Protein AF-A0AB74M7L7-F1 (afdb_monomer)

InterPro domains:
  IPR013046 Phage baseplate assembly protein V/Gp45 [TIGR01644] (2-94)
  IPR037026 Vgr protein, OB-fold domain superfamily [G3DSA:2.40.50.230] (1-32)
  IPR040629 Phage spike trimer [PF18715] (65-102)

Sequence (102 aa):
IPPSPGEQVFLLCPGGNPETAVSAGSLYSNDNPPPGSLENEMAITAPDGAEFRYNAQESSLTARGIKTATITAETSITLDAPKVECTQLLKTKTFELTSGGT

Foldseek 3Di:
DDDDPPFAWDWDDVVVNNVPIDTDDTDADPVRHDQDDDPQKDWDADPQGWIWMAGPVVRDTDTDPDPDDDDDDPPDDDDDDPDDDDPDDDDDPDDDDPDDDD

Nearest PDB structures (foldseek):
  3qr8-assembly1_A  TM=8.552E-01  e=8.819E-06  Peduovirus P2
  4s37-assembly3_G  TM=6.072E-01  e=1.619E-03  Pseudomonas aeruginosa
  4s37-assembly6_Q  TM=6.041E-01  e=1.830E-03  Pseudomonas aeruginosa
  3aqj-assembly2_R  TM=4.990E-01  e=8.768E-04  Peduovirus P2
  4s36-assembly1_A  TM=3.899E-01  e=2.187E-01  Pseudomonas aeruginosa

Secondary structure (DSSP, 8-state):
-PPPTT-EEEEE-GGG-GGG-EEEEEE--SSS--S---TTEEEEE-TTS-EEEEETTTTEEEEES-S------SS-----SS----SS----S-----S---

Solvent-accessible surface area (backbone atoms only — not comparable to full-atom values): 7295 Å² total; per-residue (Å²): 132,82,85,57,96,92,60,48,63,42,75,49,37,68,96,73,37,69,92,69,44,42,79,67,58,73,52,72,42,95,92,45,60,69,75,63,89,59,94,54,52,51,59,46,66,47,98,87,64,24,35,42,38,38,35,63,88,76,72,42,77,48,76,42,76,66,93,77,88,85,87,86,62,95,83,71,86,86,84,92,60,102,72,84,86,71,95,68,88,83,86,72,95,73,85,84,85,92,78,84,89,133

Organism: Escherichia coli (NCBI:txid562)

Structure (mmCIF, N/CA/C/O backbone):
data_AF-A0AB74M7L7-F1
#
_entry.id   AF-A0AB74M7L7-F1
#
loop_
_atom_site.group_PDB
_atom_site.id
_atom_site.type_symbol
_atom_site.label_atom_id
_atom_site.label_alt_id
_atom_site.label_comp_id
_atom_site.label_asym_id
_atom_site.label_entity_id
_atom_site.label_seq_id
_atom_site.pdbx_PDB_ins_code
_atom_site.Cartn_x
_atom_site.Cartn_y
_atom_site.Cartn_z
_atom_site.occupancy
_atom_site.B_iso_or_equiv
_atom_site.auth_seq_id
_atom_site.auth_comp_id
_atom_site.auth_asym_id
_atom_site.auth_atom_id
_atom_site.pdbx_PDB_model_num
ATOM 1 N N . ILE A 1 1 ? -0.313 -2.741 -13.548 1.00 66.75 1 ILE A N 1
ATOM 2 C CA . ILE A 1 1 ? -0.250 -1.385 -14.136 1.00 66.75 1 ILE A CA 1
ATOM 3 C C . ILE A 1 1 ? 0.155 -1.533 -15.593 1.00 66.75 1 ILE A C 1
ATOM 5 O O . ILE A 1 1 ? 1.166 -2.185 -15.827 1.00 66.75 1 ILE A O 1
ATOM 9 N N . PRO A 1 2 ? -0.673 -1.092 -16.556 1.00 75.56 2 PRO A N 1
ATOM 10 C CA . PRO A 1 2 ? -0.258 -1.070 -17.955 1.00 75.56 2 PRO A CA 1
ATOM 11 C C . PRO A 1 2 ? 0.911 -0.088 -18.128 1.00 75.56 2 PRO A C 1
ATOM 13 O O . PRO A 1 2 ? 0.976 0.882 -17.367 1.00 75.56 2 PRO A O 1
ATOM 16 N N . PRO A 1 3 ? 1.813 -0.321 -19.094 1.00 84.44 3 PRO A N 1
ATOM 17 C CA . PRO A 1 3 ? 2.888 0.617 -19.375 1.00 84.44 3 PRO A CA 1
ATOM 18 C C . PRO A 1 3 ? 2.326 1.947 -19.890 1.00 84.44 3 PRO A C 1
ATOM 20 O O . PRO A 1 3 ? 1.286 1.990 -20.558 1.00 84.44 3 PRO A O 1
ATOM 23 N N . SER A 1 4 ? 3.026 3.031 -19.584 1.00 85.94 4 SER A N 1
ATOM 24 C CA . SER A 1 4 ? 2.703 4.377 -20.052 1.00 85.94 4 SER A CA 1
ATOM 25 C C . SER A 1 4 ? 3.370 4.667 -21.405 1.00 85.94 4 SER A C 1
ATOM 27 O O . SER A 1 4 ? 4.408 4.083 -21.726 1.00 85.94 4 SER A O 1
ATOM 29 N N . PRO A 1 5 ? 2.822 5.580 -22.229 1.00 87.31 5 PRO A N 1
ATOM 30 C CA . PRO A 1 5 ? 3.504 6.026 -23.441 1.00 87.31 5 PRO A CA 1
ATOM 31 C C . PRO A 1 5 ? 4.928 6.529 -23.142 1.00 87.31 5 PRO A C 1
ATOM 33 O O . PRO A 1 5 ? 5.112 7.374 -22.272 1.00 87.31 5 PRO A O 1
ATOM 36 N N . GLY A 1 6 ? 5.922 6.018 -23.876 1.00 86.44 6 GLY A N 1
ATOM 37 C CA . GLY A 1 6 ? 7.343 6.354 -23.690 1.00 86.44 6 GLY A CA 1
ATOM 38 C C . GLY A 1 6 ? 8.108 5.446 -22.716 1.00 86.44 6 GLY A C 1
ATOM 39 O O . GLY A 1 6 ? 9.330 5.544 -22.632 1.00 86.44 6 GLY A O 1
ATOM 40 N N . GLU A 1 7 ? 7.427 4.537 -22.017 1.00 89.31 7 GLU A N 1
ATOM 41 C CA . GLU A 1 7 ? 8.057 3.574 -21.112 1.00 89.31 7 GLU A CA 1
ATOM 42 C C . GLU A 1 7 ? 8.766 2.454 -21.890 1.00 89.31 7 GLU A C 1
ATOM 44 O O . GLU A 1 7 ? 8.232 1.904 -22.858 1.00 89.31 7 GLU A O 1
ATOM 49 N N . GLN A 1 8 ? 9.987 2.109 -21.476 1.00 93.44 8 GLN A N 1
ATOM 50 C CA . GLN A 1 8 ? 10.721 0.988 -22.064 1.00 93.44 8 GLN A CA 1
ATOM 51 C C . GLN A 1 8 ? 10.163 -0.332 -21.530 1.00 93.44 8 GLN A C 1
ATOM 53 O O . GLN A 1 8 ? 9.985 -0.481 -20.324 1.00 93.44 8 GLN A O 1
ATOM 58 N N . VAL A 1 9 ? 9.925 -1.305 -22.413 1.00 93.12 9 VAL A N 1
ATOM 59 C CA . VAL A 1 9 ? 9.322 -2.599 -22.058 1.00 93.12 9 VAL A CA 1
ATOM 60 C C . VAL A 1 9 ? 10.050 -3.769 -22.709 1.00 93.12 9 VAL A C 1
ATOM 62 O O . VAL A 1 9 ? 10.648 -3.627 -23.777 1.00 93.12 9 VAL A O 1
ATOM 65 N N . PHE A 1 10 ? 9.945 -4.951 -22.099 1.00 92.69 10 PHE A N 1
ATOM 66 C CA . PHE A 1 10 ? 10.280 -6.202 -22.778 1.00 92.69 10 PHE A CA 1
ATOM 67 C C . PHE A 1 10 ? 9.099 -6.693 -23.612 1.00 92.69 10 PHE A C 1
ATOM 69 O O . PHE A 1 10 ? 7.969 -6.742 -23.128 1.00 92.69 10 PHE A O 1
ATOM 76 N N . LEU A 1 11 ? 9.373 -7.132 -24.840 1.00 93.69 11 LEU A N 1
ATOM 77 C CA . LEU A 1 11 ? 8.421 -7.869 -25.667 1.00 93.69 11 LEU A CA 1
ATOM 78 C C . LEU A 1 11 ? 8.844 -9.336 -25.731 1.00 93.69 11 LEU A C 1
ATOM 80 O O . LEU A 1 11 ? 9.937 -9.657 -26.197 1.00 93.69 11 LEU A O 1
ATOM 84 N N . LEU A 1 12 ? 7.974 -10.227 -25.262 1.00 94.62 12 LEU A N 1
ATOM 85 C CA . LEU A 1 12 ? 8.143 -11.666 -25.423 1.00 94.62 12 LEU A CA 1
ATOM 86 C C . LEU A 1 12 ? 7.381 -12.098 -26.668 1.00 94.62 12 LEU A C 1
ATOM 88 O O . LEU A 1 12 ? 6.162 -11.964 -26.709 1.00 94.62 12 LEU A O 1
ATOM 92 N N . CYS A 1 13 ? 8.095 -12.628 -27.658 1.00 96.88 13 CYS A N 1
ATOM 93 C CA . CYS A 1 13 ? 7.527 -13.108 -28.917 1.00 96.88 13 CYS A CA 1
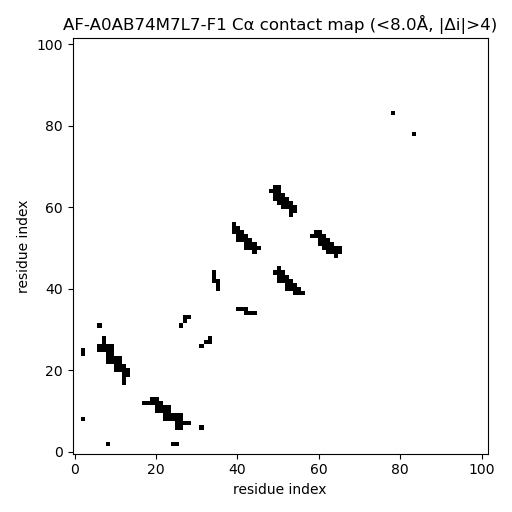ATOM 94 C C . CYS A 1 13 ? 7.580 -14.645 -28.950 1.00 96.88 13 CYS A C 1
ATOM 96 O O . CYS A 1 13 ? 8.633 -15.201 -29.287 1.00 96.88 13 CYS A O 1
ATOM 98 N N . PRO A 1 14 ? 6.493 -15.362 -28.603 1.00 95.69 14 PRO A N 1
ATOM 99 C CA . PRO A 1 14 ? 6.463 -16.820 -28.682 1.00 95.69 14 PRO A CA 1
ATOM 100 C C . PRO A 1 14 ? 6.812 -17.299 -30.096 1.00 95.69 14 PRO A C 1
ATOM 102 O O . PRO A 1 14 ? 6.231 -16.849 -31.082 1.00 95.69 14 PRO A O 1
ATOM 105 N N . GLY A 1 15 ? 7.816 -18.172 -30.212 1.00 95.25 15 GLY A N 1
ATOM 106 C CA . GLY A 1 15 ? 8.291 -18.661 -31.512 1.00 95.25 15 GLY A CA 1
ATOM 107 C C . GLY A 1 15 ? 8.888 -17.583 -32.428 1.00 95.25 15 GLY A C 1
ATOM 108 O O . GLY A 1 15 ? 9.015 -17.815 -33.625 1.00 95.25 15 GLY A O 1
ATOM 109 N N . GLY A 1 16 ? 9.227 -16.405 -31.895 1.00 95.06 16 GLY A N 1
ATOM 110 C CA . GLY A 1 16 ? 9.731 -15.280 -32.682 1.00 95.06 16 GLY A CA 1
ATOM 111 C C . GLY A 1 16 ? 8.660 -14.544 -33.491 1.00 95.06 16 GLY A C 1
ATOM 112 O O . GLY A 1 16 ? 9.020 -13.679 -34.283 1.00 95.06 16 GLY A O 1
ATOM 113 N N . ASN A 1 17 ? 7.368 -14.848 -33.302 1.00 96.00 17 ASN A N 1
ATOM 114 C CA . ASN A 1 17 ? 6.285 -14.165 -34.010 1.00 96.00 17 ASN A CA 1
ATOM 115 C C . ASN A 1 17 ? 5.878 -12.862 -33.285 1.00 96.00 17 ASN A C 1
ATOM 117 O O . ASN A 1 17 ? 5.268 -12.934 -32.209 1.00 96.00 17 ASN A O 1
ATOM 121 N N . PRO A 1 18 ? 6.167 -11.675 -33.855 1.00 94.12 18 PRO A N 1
ATOM 122 C CA . PRO A 1 18 ? 5.823 -10.398 -33.236 1.00 94.12 18 PRO A CA 1
ATOM 123 C C . PRO A 1 18 ? 4.313 -10.124 -33.207 1.00 94.12 18 PRO A C 1
ATOM 125 O O . PRO A 1 18 ? 3.862 -9.374 -32.349 1.00 94.12 18 PRO A O 1
ATOM 128 N N . GLU A 1 19 ? 3.512 -10.751 -34.077 1.00 95.88 19 GLU A N 1
ATOM 129 C CA . GLU A 1 19 ? 2.048 -10.584 -34.066 1.00 95.88 19 GLU A CA 1
ATOM 130 C C . GLU A 1 19 ? 1.399 -11.187 -32.812 1.00 95.88 19 GLU A C 1
ATOM 132 O O . GLU A 1 19 ? 0.294 -10.810 -32.434 1.00 95.88 19 GLU A O 1
ATOM 137 N N . THR A 1 20 ? 2.099 -12.109 -32.144 1.00 95.38 20 THR A N 1
ATOM 138 C CA . THR A 1 20 ? 1.658 -12.750 -30.896 1.00 95.38 20 THR A CA 1
ATOM 139 C C . THR A 1 20 ? 2.417 -12.251 -29.667 1.00 95.38 20 THR A C 1
ATOM 141 O O . THR A 1 20 ? 2.388 -12.895 -28.618 1.00 95.38 20 THR A O 1
ATOM 144 N N . ALA A 1 21 ? 3.153 -11.145 -29.797 1.00 94.50 21 ALA A N 1
ATOM 145 C CA . ALA A 1 21 ? 3.997 -10.648 -28.725 1.00 94.50 21 ALA A CA 1
ATOM 146 C C . ALA A 1 21 ? 3.183 -10.149 -27.523 1.00 94.50 21 ALA A C 1
ATOM 148 O O . ALA A 1 21 ? 2.102 -9.577 -27.670 1.00 94.50 21 ALA A O 1
ATOM 149 N N . VAL A 1 22 ? 3.746 -10.314 -26.327 1.00 92.81 22 VAL A N 1
ATOM 150 C CA . VAL A 1 22 ? 3.196 -9.771 -25.079 1.00 92.81 22 VAL A CA 1
ATOM 151 C C . VAL A 1 22 ? 4.234 -8.909 -24.372 1.00 92.81 22 VAL A C 1
ATOM 153 O O . VAL A 1 22 ? 5.427 -9.214 -24.389 1.00 92.81 22 VAL A O 1
ATOM 156 N N . SER A 1 23 ? 3.784 -7.837 -23.723 1.00 91.38 23 SER A N 1
ATOM 157 C CA . SER A 1 23 ? 4.644 -7.023 -22.863 1.00 91.38 23 SER A CA 1
ATOM 158 C C . SER A 1 23 ? 4.945 -7.759 -21.555 1.00 91.38 23 SER A C 1
ATOM 160 O O . SER A 1 23 ? 4.013 -8.155 -20.851 1.00 91.38 23 SER A O 1
ATOM 162 N N . ALA A 1 24 ? 6.219 -7.890 -21.194 1.00 89.50 24 ALA A N 1
ATOM 163 C CA . ALA A 1 24 ? 6.675 -8.535 -19.963 1.00 89.50 24 ALA A CA 1
ATOM 164 C C . ALA A 1 24 ? 7.359 -7.535 -19.026 1.00 89.50 24 ALA A C 1
ATOM 166 O O . ALA A 1 24 ? 8.551 -7.627 -18.740 1.00 89.50 24 ALA A O 1
ATOM 167 N N . GLY A 1 25 ? 6.570 -6.575 -18.550 1.00 86.69 25 GLY A N 1
ATOM 168 C CA . GLY A 1 25 ? 7.034 -5.539 -17.636 1.00 86.69 25 GLY A CA 1
ATOM 169 C C . GLY A 1 25 ? 7.905 -4.477 -18.302 1.00 86.69 25 GLY A C 1
ATOM 170 O O . GLY A 1 25 ? 8.106 -4.463 -19.522 1.00 86.69 25 GLY A O 1
ATOM 171 N N . SER A 1 26 ? 8.397 -3.581 -17.456 1.00 90.25 26 SER A N 1
ATOM 172 C CA . SER A 1 26 ? 9.081 -2.357 -17.852 1.00 90.25 26 SER A CA 1
ATOM 173 C C . SER A 1 26 ? 10.524 -2.328 -17.376 1.00 90.25 26 SER A C 1
ATOM 175 O O . SER A 1 26 ? 10.900 -3.025 -16.433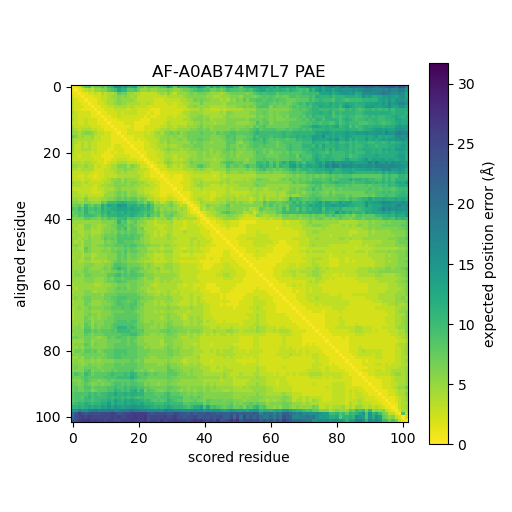 1.00 90.25 26 SER A O 1
ATOM 177 N N . LEU A 1 27 ? 11.324 -1.497 -18.032 1.00 90.88 27 LEU A N 1
ATOM 178 C CA . LEU A 1 27 ? 12.724 -1.262 -17.717 1.00 90.88 27 LEU A CA 1
ATOM 179 C C . LEU A 1 27 ? 12.923 0.156 -17.195 1.00 90.88 27 LEU A C 1
ATOM 181 O O . LEU A 1 27 ? 12.391 1.115 -17.756 1.00 90.88 27 LEU A O 1
ATOM 185 N N . TYR A 1 28 ? 13.748 0.282 -16.158 1.00 91.00 28 TYR A N 1
ATOM 186 C CA . TYR A 1 28 ? 14.192 1.589 -15.696 1.00 91.00 28 TYR A CA 1
ATOM 187 C C . TYR A 1 28 ? 15.087 2.261 -16.739 1.00 91.00 28 TYR A C 1
ATOM 189 O O . TYR A 1 28 ? 15.922 1.620 -17.380 1.00 91.00 28 TYR A O 1
ATOM 197 N N . SER A 1 29 ? 14.925 3.571 -16.883 1.00 91.00 29 SER A N 1
ATOM 198 C CA . SER A 1 29 ? 15.692 4.416 -17.797 1.00 91.00 29 SER A CA 1
ATOM 199 C C . SER A 1 29 ? 15.945 5.791 -17.172 1.00 91.00 29 SER A C 1
ATOM 201 O O . SER A 1 29 ? 15.466 6.075 -16.077 1.00 91.00 29 SER A O 1
ATOM 203 N N . ASN A 1 30 ? 16.679 6.670 -17.861 1.00 89.94 30 ASN A N 1
ATOM 204 C CA . ASN A 1 30 ? 16.860 8.051 -17.394 1.00 89.94 30 ASN A CA 1
ATOM 205 C C . ASN A 1 30 ? 15.527 8.813 -17.289 1.00 89.94 30 ASN A C 1
ATOM 207 O O . ASN A 1 30 ? 15.378 9.648 -16.402 1.00 89.94 30 ASN A O 1
ATOM 211 N N . ASP A 1 31 ? 14.567 8.503 -18.166 1.00 88.06 31 ASP A N 1
ATOM 212 C CA . ASP A 1 31 ? 13.239 9.127 -18.165 1.00 88.06 31 ASP A CA 1
ATOM 213 C C . ASP A 1 31 ? 12.285 8.464 -17.157 1.00 88.06 31 ASP A C 1
ATOM 215 O O . ASP A 1 31 ? 11.345 9.100 -16.688 1.00 88.06 31 ASP A O 1
ATOM 219 N N . ASN A 1 32 ? 12.530 7.194 -16.806 1.00 86.88 32 ASN A N 1
ATOM 220 C CA . ASN A 1 32 ? 11.742 6.413 -15.846 1.00 86.88 32 ASN A CA 1
ATOM 221 C C . ASN A 1 32 ? 12.682 5.730 -14.835 1.00 86.88 32 ASN A C 1
ATOM 223 O O . ASN A 1 32 ? 12.947 4.528 -14.952 1.00 86.88 32 ASN A O 1
ATOM 227 N N . PRO A 1 33 ? 13.256 6.482 -13.881 1.00 89.25 33 PRO A N 1
ATOM 228 C CA . PRO A 1 33 ? 14.194 5.927 -12.915 1.00 89.25 33 PRO A CA 1
ATOM 229 C C . PRO A 1 33 ? 13.503 4.947 -11.949 1.00 89.25 33 PRO A C 1
ATOM 231 O O . PRO A 1 33 ? 12.274 4.938 -11.838 1.00 89.25 33 PRO A O 1
ATOM 234 N N . PRO A 1 34 ? 14.276 4.131 -11.212 1.00 88.44 34 PRO A N 1
ATOM 235 C CA . PRO A 1 34 ? 13.733 3.286 -10.156 1.00 88.44 34 PRO A CA 1
ATOM 236 C C . PRO A 1 34 ? 12.909 4.094 -9.132 1.00 88.44 34 PRO A C 1
ATOM 238 O O . PRO A 1 34 ? 13.329 5.188 -8.750 1.00 88.44 34 PRO A O 1
ATOM 241 N N . PRO A 1 35 ? 11.778 3.563 -8.621 1.00 84.62 35 PRO A N 1
ATOM 242 C CA . PRO A 1 35 ? 10.923 4.238 -7.629 1.00 84.62 35 PRO A CA 1
ATOM 243 C C . PRO A 1 35 ? 11.555 4.310 -6.223 1.00 84.62 35 PRO A C 1
ATOM 245 O O . PRO A 1 35 ? 10.945 4.782 -5.257 1.00 84.62 35 PRO A O 1
ATOM 248 N N . GLY A 1 36 ? 12.772 3.795 -6.085 1.00 83.06 36 GLY A N 1
ATOM 249 C CA . GLY A 1 36 ? 13.495 3.650 -4.841 1.00 83.06 36 GLY A CA 1
ATOM 250 C C . GLY A 1 36 ? 14.982 3.407 -5.089 1.00 83.06 36 GLY A C 1
ATOM 251 O O . GLY A 1 36 ? 15.376 2.981 -6.174 1.00 83.06 36 GLY A O 1
ATOM 252 N N . SER A 1 37 ? 15.806 3.713 -4.094 1.00 82.06 37 SER A N 1
ATOM 253 C CA . SER A 1 37 ? 17.262 3.531 -4.120 1.00 82.06 37 SER A CA 1
ATOM 254 C C . SER A 1 37 ? 17.767 2.567 -3.045 1.00 82.06 37 SER A C 1
ATOM 256 O O . SER A 1 37 ? 18.962 2.273 -3.011 1.00 82.06 37 SER A O 1
ATOM 258 N N . LEU A 1 38 ? 16.884 2.077 -2.168 1.00 83.38 38 LEU A N 1
ATOM 259 C CA . LEU A 1 38 ? 17.229 1.148 -1.099 1.00 83.38 38 LEU A CA 1
ATOM 260 C C . LEU A 1 38 ? 17.010 -0.293 -1.560 1.00 83.38 38 LEU A C 1
ATOM 262 O O . LEU A 1 38 ? 15.977 -0.631 -2.126 1.00 83.38 38 LEU A O 1
ATOM 266 N N . GLU A 1 39 ? 17.951 -1.180 -1.247 1.00 83.69 39 GLU A N 1
ATOM 267 C CA . GLU A 1 39 ? 17.833 -2.605 -1.600 1.00 83.69 39 GLU A CA 1
ATOM 268 C C . GLU A 1 39 ? 16.659 -3.304 -0.891 1.00 83.69 39 GLU A C 1
ATOM 270 O O . GLU A 1 39 ? 16.130 -4.297 -1.382 1.00 83.69 39 GLU A O 1
ATOM 275 N N . ASN A 1 40 ? 16.234 -2.772 0.259 1.00 88.75 40 ASN A N 1
ATOM 276 C CA . ASN A 1 40 ? 15.259 -3.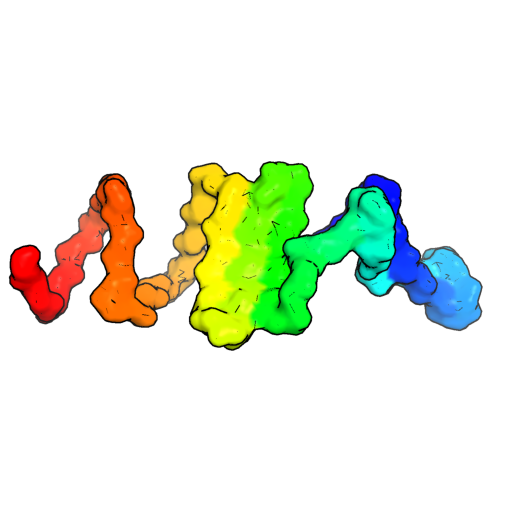395 1.156 1.00 88.75 40 ASN A CA 1
ATOM 277 C C . ASN A 1 40 ? 13.860 -2.769 1.066 1.00 88.75 40 ASN A C 1
ATOM 279 O O . ASN A 1 40 ? 13.090 -2.850 2.029 1.00 88.75 40 ASN A O 1
ATOM 283 N N . GLU A 1 41 ? 13.533 -2.109 -0.047 1.00 91.56 41 GLU A N 1
ATOM 284 C CA . GLU A 1 41 ? 12.240 -1.454 -0.213 1.00 91.56 41 GLU A CA 1
ATOM 285 C C . GLU A 1 41 ? 11.413 -2.010 -1.371 1.00 91.56 41 GLU A C 1
ATOM 287 O O . GLU A 1 41 ? 11.909 -2.321 -2.451 1.00 91.56 41 GLU A O 1
ATOM 292 N N . MET A 1 42 ? 10.105 -2.086 -1.140 1.00 91.88 42 MET A N 1
ATOM 293 C CA . MET A 1 42 ? 9.112 -2.228 -2.194 1.00 91.88 42 MET A CA 1
ATOM 294 C C . MET A 1 42 ? 8.408 -0.884 -2.336 1.00 91.88 42 MET A C 1
ATOM 296 O O . MET A 1 42 ? 7.805 -0.409 -1.374 1.00 91.88 42 MET A O 1
ATOM 300 N N . ALA A 1 43 ? 8.470 -0.282 -3.520 1.00 92.56 43 ALA A N 1
ATOM 301 C CA . ALA A 1 43 ? 7.913 1.040 -3.775 1.00 92.56 43 ALA A CA 1
ATOM 302 C C . ALA A 1 43 ? 7.070 1.060 -5.051 1.00 92.56 43 ALA A C 1
ATOM 304 O O . ALA A 1 43 ? 7.468 0.524 -6.086 1.00 92.56 43 ALA A O 1
ATOM 305 N N . ILE A 1 44 ? 5.911 1.708 -4.968 1.00 90.75 44 ILE A N 1
ATOM 306 C CA . IL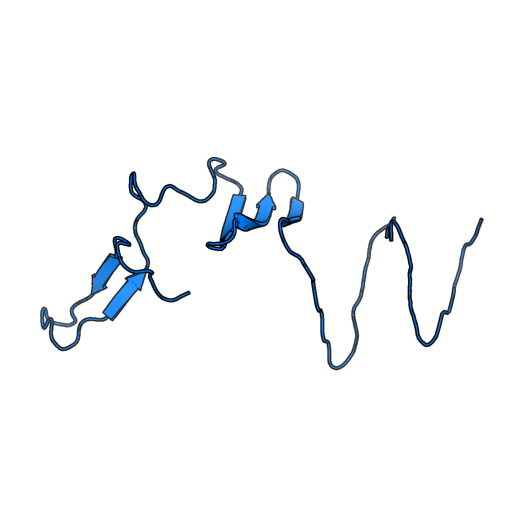E A 1 44 ? 5.043 2.027 -6.100 1.00 90.75 44 ILE A CA 1
ATOM 307 C C . ILE A 1 44 ? 4.800 3.533 -6.062 1.00 90.75 44 ILE A C 1
ATOM 309 O O . ILE A 1 44 ? 4.232 4.033 -5.091 1.00 90.75 44 ILE A O 1
ATOM 313 N N . THR A 1 45 ? 5.188 4.231 -7.127 1.00 90.19 45 THR A N 1
ATOM 314 C CA . THR A 1 45 ? 4.945 5.668 -7.303 1.00 90.19 45 THR A CA 1
ATOM 315 C C . THR A 1 45 ? 3.954 5.866 -8.445 1.00 90.19 45 THR A C 1
ATOM 317 O O . THR A 1 45 ? 4.167 5.382 -9.557 1.00 90.19 45 THR A O 1
ATOM 320 N N . ALA A 1 46 ? 2.840 6.537 -8.165 1.00 88.94 46 ALA A N 1
ATOM 321 C CA . ALA A 1 46 ? 1.832 6.888 -9.156 1.00 88.94 46 ALA A CA 1
ATOM 322 C C . ALA A 1 46 ? 2.251 8.146 -9.952 1.00 88.94 46 ALA A C 1
ATOM 324 O O . ALA A 1 46 ? 3.057 8.938 -9.462 1.00 88.94 46 ALA A O 1
ATOM 325 N N . PRO A 1 47 ? 1.691 8.386 -11.156 1.00 87.06 47 PRO A N 1
ATOM 326 C CA . PRO A 1 47 ? 2.047 9.550 -11.980 1.00 87.06 47 PRO A CA 1
ATOM 327 C C . PRO A 1 47 ? 1.771 10.919 -11.339 1.00 87.06 47 PRO A C 1
ATOM 329 O O . PRO A 1 47 ? 2.361 11.915 -11.743 1.00 87.06 47 PRO A O 1
ATOM 332 N N . ASP A 1 48 ? 0.872 10.989 -10.353 1.00 90.81 48 ASP A N 1
ATOM 333 C CA . ASP A 1 48 ? 0.599 12.197 -9.566 1.00 90.81 48 ASP A CA 1
ATOM 334 C C . ASP A 1 48 ? 1.561 12.380 -8.374 1.00 90.81 48 ASP A C 1
ATOM 336 O O . ASP A 1 48 ? 1.421 13.333 -7.606 1.00 90.81 48 ASP A O 1
ATOM 340 N N . GLY A 1 49 ? 2.543 11.485 -8.228 1.00 90.38 49 GLY A N 1
ATOM 341 C CA . GLY A 1 49 ? 3.540 11.490 -7.163 1.00 90.38 49 GLY A CA 1
ATOM 342 C C . GLY A 1 49 ? 3.086 10.823 -5.863 1.00 90.38 49 GLY A C 1
ATOM 343 O O . GLY A 1 49 ? 3.839 10.850 -4.890 1.00 90.38 49 GLY A O 1
ATOM 344 N N . ALA A 1 50 ? 1.886 10.232 -5.801 1.00 95.06 50 ALA A N 1
ATOM 345 C CA . ALA A 1 50 ? 1.491 9.434 -4.644 1.00 95.06 50 ALA A CA 1
ATOM 346 C C . ALA A 1 50 ? 2.348 8.162 -4.537 1.00 95.06 50 ALA A C 1
ATOM 348 O O . ALA A 1 50 ? 2.661 7.528 -5.543 1.00 95.06 50 ALA A O 1
ATOM 349 N N . GLU A 1 51 ? 2.699 7.763 -3.316 1.00 94.56 51 GLU A N 1
ATOM 350 C CA . GLU A 1 51 ? 3.590 6.626 -3.072 1.00 94.56 51 GLU A CA 1
ATOM 351 C C . GLU A 1 51 ? 2.979 5.606 -2.116 1.00 94.56 51 GLU A C 1
ATOM 353 O O . GLU A 1 51 ? 2.401 5.969 -1.089 1.00 94.56 51 GLU A O 1
ATOM 358 N N . PHE A 1 52 ? 3.183 4.326 -2.426 1.00 95.25 52 PHE A N 1
ATOM 359 C CA . PHE A 1 52 ? 3.001 3.197 -1.520 1.00 95.25 52 PHE A CA 1
ATOM 360 C C . PHE A 1 52 ? 4.350 2.502 -1.335 1.00 95.25 52 PHE A C 1
ATOM 362 O O . PHE A 1 52 ? 4.927 2.008 -2.306 1.00 95.25 52 PHE A O 1
ATOM 369 N N . ARG A 1 53 ? 4.867 2.480 -0.105 1.00 95.44 53 ARG A N 1
ATOM 370 C CA . ARG A 1 53 ? 6.236 2.036 0.179 1.00 95.44 53 ARG A CA 1
ATOM 371 C C . ARG A 1 53 ? 6.300 1.157 1.418 1.00 95.44 53 ARG A C 1
ATOM 373 O O . ARG A 1 53 ? 5.829 1.567 2.478 1.00 95.44 53 ARG A O 1
ATOM 380 N N . TYR A 1 54 ? 6.921 -0.012 1.285 1.00 96.06 54 TYR A N 1
ATOM 381 C CA . TYR A 1 54 ? 7.291 -0.896 2.388 1.00 96.06 54 TYR A CA 1
ATOM 382 C C . TYR A 1 54 ? 8.814 -0.932 2.539 1.00 96.06 54 TYR A C 1
ATOM 384 O O . TYR A 1 54 ? 9.506 -1.283 1.585 1.00 96.06 54 TYR A O 1
ATOM 392 N N . ASN A 1 55 ? 9.328 -0.597 3.722 1.00 94.50 55 ASN A N 1
ATOM 393 C CA . ASN A 1 55 ? 10.743 -0.700 4.077 1.00 94.50 55 ASN A CA 1
ATOM 394 C C . ASN A 1 55 ? 10.939 -1.907 5.007 1.00 94.50 55 ASN A C 1
ATOM 396 O O . ASN A 1 55 ? 10.465 -1.906 6.143 1.00 94.50 55 ASN A O 1
ATOM 400 N N . ALA A 1 56 ? 11.655 -2.931 4.540 1.00 94.06 56 ALA A N 1
ATOM 401 C CA . ALA A 1 56 ? 11.867 -4.160 5.301 1.00 94.06 56 ALA A CA 1
ATOM 402 C C . ALA A 1 56 ? 12.864 -4.000 6.462 1.00 94.06 56 ALA A C 1
ATOM 404 O O . ALA A 1 56 ? 12.743 -4.710 7.458 1.00 94.06 56 ALA A O 1
ATOM 405 N N . GLN A 1 57 ? 13.809 -3.058 6.374 1.00 94.12 57 GLN A N 1
ATOM 406 C CA . GLN A 1 57 ? 14.755 -2.777 7.459 1.00 94.12 57 GLN A CA 1
ATOM 407 C C . GLN A 1 57 ? 14.040 -2.205 8.690 1.00 94.12 57 GLN A C 1
ATOM 409 O O . GLN A 1 57 ? 14.385 -2.541 9.820 1.00 94.12 57 GLN A O 1
ATOM 414 N N . GLU A 1 58 ? 13.029 -1.366 8.468 1.00 95.06 58 GLU A N 1
ATOM 415 C CA . GLU A 1 58 ? 12.222 -0.750 9.530 1.00 95.06 58 GLU A CA 1
ATOM 416 C C . GLU A 1 58 ? 10.911 -1.497 9.802 1.00 95.06 58 GLU A C 1
ATOM 418 O O . GLU A 1 58 ? 10.204 -1.172 10.754 1.00 95.06 58 GLU A O 1
ATOM 423 N N . SER A 1 59 ? 10.566 -2.481 8.964 1.00 95.62 59 SER A N 1
ATOM 424 C CA . SER A 1 59 ? 9.248 -3.132 8.943 1.00 95.62 59 SER A CA 1
ATOM 425 C C . SER A 1 59 ? 8.095 -2.119 8.880 1.00 95.62 59 SER A C 1
ATOM 427 O O . SER A 1 59 ? 7.090 -2.249 9.580 1.00 95.62 59 SER A O 1
ATOM 429 N N . SER A 1 60 ? 8.254 -1.079 8.055 1.00 95.81 60 SER A N 1
ATOM 430 C CA . SER A 1 60 ? 7.341 0.063 7.994 1.00 95.81 60 SER A CA 1
ATOM 431 C C . SER A 1 60 ? 6.629 0.148 6.644 1.00 95.81 60 SER A C 1
ATOM 433 O O . SER A 1 60 ? 7.245 0.052 5.584 1.00 95.81 60 SER A O 1
ATOM 435 N N . LEU A 1 61 ? 5.305 0.335 6.682 1.00 96.50 61 LEU A N 1
ATOM 436 C CA . LEU A 1 61 ? 4.481 0.600 5.503 1.00 96.50 61 LEU A CA 1
ATOM 437 C C . LEU A 1 61 ? 4.001 2.052 5.511 1.00 96.50 61 LEU A C 1
ATOM 439 O O . LEU A 1 61 ? 3.497 2.540 6.522 1.00 96.50 61 LEU A O 1
ATOM 443 N N . THR A 1 62 ? 4.090 2.729 4.366 1.00 96.56 62 THR A N 1
ATOM 444 C CA . THR A 1 62 ? 3.580 4.093 4.190 1.00 96.56 62 THR A CA 1
ATOM 445 C C . THR A 1 62 ? 2.786 4.244 2.895 1.00 96.56 62 THR A C 1
ATOM 447 O O . THR A 1 62 ? 3.158 3.704 1.857 1.00 96.56 62 THR A O 1
ATOM 450 N N . ALA A 1 63 ? 1.696 5.011 2.966 1.00 97.25 63 ALA A N 1
ATOM 451 C CA . ALA A 1 63 ? 0.958 5.523 1.815 1.00 97.25 63 ALA A CA 1
ATOM 452 C C . ALA A 1 63 ? 0.906 7.056 1.925 1.00 97.25 63 ALA A C 1
ATOM 454 O O . ALA A 1 63 ? 0.364 7.584 2.899 1.00 97.25 63 ALA A O 1
ATOM 455 N N . ARG A 1 64 ? 1.529 7.779 0.988 1.00 96.75 64 ARG A N 1
ATOM 456 C CA . ARG A 1 64 ? 1.735 9.241 1.056 1.00 96.75 64 ARG A CA 1
ATOM 457 C C . ARG A 1 64 ? 1.372 9.923 -0.261 1.00 96.75 64 ARG A C 1
ATOM 459 O O . ARG A 1 64 ? 1.243 9.272 -1.288 1.00 96.75 64 ARG A O 1
ATOM 466 N N . GLY A 1 65 ? 1.171 11.241 -0.217 1.00 96.75 65 GLY A N 1
ATOM 467 C CA . GLY A 1 65 ? 0.794 12.039 -1.394 1.00 96.75 65 GLY A CA 1
ATOM 468 C C . GLY A 1 65 ? -0.655 11.842 -1.863 1.00 96.75 65 GLY A C 1
ATOM 469 O O . GLY A 1 65 ? -1.075 12.461 -2.833 1.00 96.75 65 GLY A O 1
ATOM 470 N N . ILE A 1 66 ? -1.442 11.020 -1.163 1.00 97.50 66 ILE A N 1
ATOM 471 C CA . ILE A 1 66 ? -2.843 10.748 -1.497 1.00 97.50 66 ILE A CA 1
ATOM 472 C C . ILE A 1 66 ? -3.781 11.832 -0.956 1.00 97.50 66 ILE A C 1
ATOM 474 O O . ILE A 1 66 ? -3.568 12.382 0.124 1.00 97.50 66 ILE A O 1
ATOM 478 N N . LYS A 1 67 ? -4.876 12.091 -1.678 1.00 97.25 67 LYS A N 1
ATOM 479 C CA . LYS A 1 67 ? -5.963 12.970 -1.204 1.00 97.25 67 LYS A CA 1
ATOM 480 C C . LYS A 1 67 ? -6.924 12.253 -0.258 1.00 97.25 67 LYS A C 1
ATOM 482 O O . LYS A 1 67 ? -7.411 12.847 0.697 1.00 97.25 67 LYS A O 1
ATOM 487 N N . THR A 1 68 ? -7.214 10.985 -0.538 1.00 97.25 68 THR A N 1
ATOM 488 C CA . THR A 1 68 ? -8.161 10.155 0.217 1.00 97.25 68 THR A CA 1
ATOM 489 C C . THR A 1 68 ? -7.694 8.705 0.227 1.00 97.25 68 THR A C 1
ATOM 491 O O . THR A 1 68 ? -7.223 8.214 -0.796 1.00 97.25 68 THR A O 1
ATOM 494 N N . ALA A 1 69 ? -7.904 8.004 1.341 1.00 96.81 69 ALA A N 1
ATOM 495 C CA . ALA A 1 69 ? -7.828 6.548 1.417 1.00 96.81 69 ALA A CA 1
ATOM 496 C C . ALA A 1 69 ? -9.224 5.999 1.728 1.00 96.81 69 ALA A C 1
ATOM 498 O O . ALA A 1 69 ? -9.912 6.507 2.613 1.00 96.81 69 ALA A O 1
ATOM 499 N N . THR A 1 70 ? -9.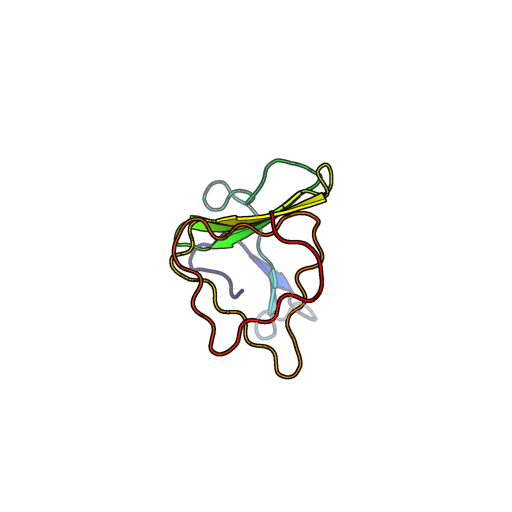655 4.965 1.011 1.00 97.50 70 THR A N 1
ATOM 500 C CA . THR A 1 70 ? -10.903 4.253 1.301 1.00 97.50 70 THR A CA 1
ATOM 501 C C . THR A 1 70 ? -10.587 2.779 1.448 1.00 97.50 70 THR A C 1
ATOM 503 O O . THR A 1 70 ? -10.023 2.174 0.542 1.00 97.50 70 THR A O 1
ATOM 506 N N . ILE A 1 71 ? -10.947 2.215 2.599 1.00 97.06 71 ILE A N 1
ATOM 507 C CA . ILE A 1 71 ? -10.817 0.789 2.885 1.00 97.06 71 ILE A CA 1
ATOM 508 C C . ILE A 1 71 ? -12.233 0.258 3.073 1.00 97.06 71 ILE A C 1
ATOM 510 O O . ILE A 1 71 ? -12.958 0.704 3.962 1.00 97.06 71 ILE A O 1
ATOM 514 N N . THR A 1 72 ? -12.637 -0.669 2.211 1.00 97.50 72 THR A N 1
ATOM 515 C CA . THR A 1 72 ? -13.939 -1.332 2.280 1.00 97.50 72 THR A CA 1
ATOM 516 C C . THR A 1 72 ? -13.700 -2.812 2.515 1.00 97.50 72 THR A C 1
ATOM 518 O O . THR A 1 72 ? -13.027 -3.461 1.720 1.00 97.50 72 THR A O 1
ATOM 521 N N . ALA A 1 73 ? -14.242 -3.333 3.610 1.00 97.75 73 ALA A N 1
ATOM 522 C CA . ALA A 1 73 ? -14.179 -4.743 3.959 1.00 97.75 73 ALA A CA 1
ATOM 523 C C . ALA A 1 73 ? -15.598 -5.268 4.185 1.00 97.75 73 ALA A C 1
ATOM 525 O O . ALA A 1 73 ? -16.432 -4.567 4.756 1.00 97.75 73 ALA A O 1
ATOM 526 N N . GLU A 1 74 ? -15.866 -6.495 3.743 1.00 98.44 74 GLU A N 1
ATOM 527 C CA . GLU A 1 74 ? -17.176 -7.136 3.907 1.00 98.44 74 GLU A CA 1
ATOM 528 C C . GLU A 1 74 ? -17.435 -7.561 5.359 1.00 98.44 74 GLU A C 1
ATOM 530 O O . GLU A 1 74 ? -18.565 -7.508 5.833 1.00 98.44 74 GLU A O 1
ATOM 535 N N . THR A 1 75 ? -16.385 -7.970 6.074 1.00 98.44 75 THR A N 1
ATOM 536 C CA . THR A 1 75 ? -16.493 -8.509 7.437 1.00 98.44 75 THR A CA 1
ATOM 537 C C . THR A 1 75 ? -15.993 -7.522 8.487 1.00 98.44 75 THR A C 1
ATOM 539 O O . THR A 1 75 ? -16.769 -7.054 9.316 1.00 98.44 75 THR A O 1
ATOM 542 N N . SER A 1 76 ? -14.699 -7.197 8.479 1.00 97.62 76 SER A N 1
ATOM 543 C CA . SER A 1 76 ? -14.096 -6.323 9.486 1.00 97.62 76 SER A CA 1
ATOM 544 C C . SER A 1 76 ? -12.799 -5.682 8.989 1.00 97.62 76 SER A C 1
ATOM 546 O O . SER A 1 76 ? -12.164 -6.161 8.051 1.00 97.62 76 SER A O 1
ATOM 548 N N . ILE A 1 77 ? -12.410 -4.586 9.644 1.00 97.88 77 ILE A N 1
ATOM 549 C CA . ILE A 1 77 ? -11.065 -4.006 9.578 1.00 97.88 77 ILE A CA 1
ATOM 550 C C . ILE A 1 77 ? -10.487 -4.090 10.991 1.00 97.88 77 ILE A C 1
ATOM 552 O O . ILE A 1 77 ? -11.118 -3.622 11.938 1.00 97.88 77 ILE A O 1
ATOM 556 N N . THR A 1 78 ? -9.291 -4.660 11.126 1.00 97.44 78 THR A N 1
ATOM 557 C CA . THR A 1 78 ? -8.564 -4.750 12.398 1.00 97.44 78 THR A CA 1
ATOM 558 C C . THR A 1 78 ? -7.327 -3.863 12.341 1.00 97.44 78 THR A C 1
ATOM 560 O O . THR A 1 78 ? -6.529 -3.967 11.412 1.00 97.44 78 THR A O 1
ATOM 563 N N . LEU A 1 79 ? -7.169 -2.999 13.343 1.00 96.25 79 LEU A N 1
ATOM 564 C CA . LEU A 1 79 ? -5.989 -2.160 13.546 1.00 96.25 79 LEU A CA 1
ATOM 565 C C . LEU A 1 79 ? -5.298 -2.628 14.831 1.00 96.25 79 LEU A C 1
ATOM 567 O O . LEU A 1 79 ? -5.627 -2.155 15.916 1.00 96.25 79 LEU A O 1
ATOM 571 N N . ASP A 1 80 ? -4.397 -3.602 14.710 1.00 96.38 80 ASP A N 1
ATOM 572 C CA . ASP A 1 80 ? -3.654 -4.161 15.844 1.00 96.38 80 ASP A CA 1
ATOM 573 C C . ASP A 1 80 ? -2.340 -3.398 16.039 1.00 96.38 80 ASP A C 1
ATOM 575 O O . ASP A 1 80 ? -1.341 -3.639 15.358 1.00 96.38 80 ASP A O 1
ATOM 579 N N . ALA A 1 81 ? -2.378 -2.395 16.914 1.00 95.12 81 ALA A N 1
ATOM 580 C CA . ALA A 1 81 ? -1.225 -1.580 17.260 1.00 95.12 81 ALA A CA 1
ATOM 581 C C . ALA A 1 81 ? -1.386 -0.991 18.671 1.00 95.12 81 ALA A C 1
ATOM 583 O O . ALA A 1 81 ? -2.501 -0.637 19.060 1.00 95.12 81 ALA A O 1
ATOM 584 N N . PRO A 1 82 ? -0.284 -0.760 19.414 1.00 94.00 82 PRO A N 1
ATOM 585 C CA . PRO A 1 82 ? -0.342 -0.059 20.699 1.00 94.00 82 PRO A CA 1
ATOM 586 C C . PRO A 1 82 ? -0.881 1.377 20.607 1.00 94.00 82 PRO A C 1
ATOM 588 O O . PRO A 1 82 ? -1.355 1.923 21.600 1.00 94.00 82 PRO A O 1
ATOM 591 N N . LYS A 1 83 ? -0.785 2.011 19.429 1.00 94.06 83 LYS A N 1
ATOM 592 C CA . LYS A 1 83 ? -1.264 3.373 19.173 1.00 94.06 83 LYS A CA 1
ATOM 593 C C . LYS A 1 83 ? -1.917 3.453 17.794 1.00 94.06 83 LYS A C 1
ATOM 595 O O . LYS A 1 83 ? -1.289 3.126 16.791 1.00 94.06 83 LYS A O 1
ATOM 600 N N . VAL A 1 84 ? -3.140 3.979 17.754 1.00 95.50 84 VAL A N 1
ATOM 601 C CA . VAL A 1 84 ? -3.829 4.427 16.536 1.00 95.50 84 VAL A CA 1
ATOM 602 C C . VAL A 1 84 ? -4.116 5.916 16.694 1.00 95.50 84 VAL A C 1
ATOM 604 O O . VAL A 1 84 ? -4.711 6.329 17.686 1.00 95.50 84 VAL A O 1
ATOM 607 N N . GLU A 1 85 ? -3.673 6.735 15.742 1.00 95.50 85 GLU A N 1
ATOM 608 C CA . GLU A 1 85 ? -3.772 8.194 15.830 1.00 95.50 85 GLU A CA 1
ATOM 609 C C . GLU A 1 85 ? -4.643 8.758 14.707 1.00 95.50 85 GLU A C 1
ATOM 611 O O . GLU A 1 85 ? -4.317 8.644 13.528 1.00 95.50 85 GLU A O 1
ATOM 616 N N . CYS A 1 86 ? -5.751 9.399 15.087 1.00 96.19 86 CYS A N 1
ATOM 617 C CA . CYS A 1 86 ? -6.519 10.286 14.217 1.00 96.19 86 CYS A CA 1
ATOM 618 C C . CYS A 1 86 ? -6.163 11.724 14.598 1.00 96.19 86 CYS A C 1
ATOM 620 O O . CYS A 1 86 ? -6.451 12.158 15.709 1.00 96.19 86 CYS A O 1
ATOM 622 N N . THR A 1 87 ? -5.529 12.467 13.695 1.00 97.25 87 THR A N 1
ATOM 623 C CA . THR A 1 87 ? -5.006 13.814 13.991 1.00 97.25 87 THR A CA 1
ATOM 624 C C . THR A 1 87 ? -6.078 14.909 13.961 1.00 97.25 87 THR A C 1
ATOM 626 O O . THR A 1 87 ? -5.838 16.023 14.426 1.00 97.25 87 THR A O 1
ATOM 629 N N . GLN A 1 88 ? -7.259 14.611 13.410 1.00 97.25 88 GLN A N 1
ATOM 630 C CA . GLN A 1 88 ? -8.432 15.490 13.394 1.00 97.25 88 GLN A CA 1
ATOM 631 C C . GLN A 1 88 ? -9.697 14.710 13.807 1.00 97.25 88 GLN A C 1
ATOM 633 O O . GLN A 1 88 ? -9.730 14.081 14.860 1.00 97.25 88 GLN A O 1
ATOM 638 N N . LEU A 1 89 ? -10.766 14.767 13.009 1.00 96.88 89 LEU A N 1
ATOM 639 C CA . LEU A 1 89 ? -12.072 14.209 13.344 1.00 96.88 89 LEU A CA 1
ATOM 640 C C . LEU A 1 89 ? -12.125 12.693 13.106 1.00 96.88 89 LEU A C 1
ATOM 642 O O . LEU A 1 89 ? -12.000 12.238 11.971 1.00 96.88 89 LEU A O 1
ATOM 646 N N . LEU A 1 90 ? -12.448 11.934 14.155 1.00 96.25 90 LEU A N 1
ATOM 647 C CA . LEU A 1 90 ? -12.932 10.559 14.038 1.00 96.25 90 LEU A CA 1
ATOM 648 C C . LEU A 1 90 ? -14.464 10.563 13.938 1.00 96.25 90 LEU A C 1
ATOM 650 O O . LEU A 1 90 ? -15.155 10.930 14.888 1.00 96.25 90 LEU A O 1
ATOM 654 N N . LYS A 1 91 ? -15.008 10.140 12.792 1.00 96.44 91 LYS A N 1
ATOM 655 C CA . LYS A 1 91 ? -16.452 9.947 12.596 1.00 96.44 91 LYS A CA 1
ATOM 656 C C . LYS A 1 91 ? -16.764 8.456 12.532 1.00 96.44 91 LYS A C 1
ATOM 658 O O . LYS A 1 91 ? -16.326 7.775 11.613 1.00 96.44 91 LYS A O 1
ATOM 663 N N . THR A 1 92 ? -17.571 7.972 13.469 1.00 96.50 92 THR A N 1
ATOM 664 C CA . THR A 1 92 ? -18.082 6.598 13.483 1.00 96.50 92 THR A CA 1
ATOM 665 C C . THR A 1 92 ? -19.580 6.592 13.774 1.00 96.50 92 THR A C 1
ATOM 667 O O . THR A 1 92 ? -20.102 7.520 14.391 1.00 96.50 92 THR A O 1
ATOM 670 N N . LYS A 1 93 ? -20.289 5.558 13.308 1.00 97.06 93 LYS A N 1
ATOM 671 C CA . LYS A 1 93 ? -21.707 5.349 13.639 1.00 97.06 93 LYS A CA 1
ATOM 672 C C . LYS A 1 93 ? -21.871 4.897 15.091 1.00 97.06 93 LYS A C 1
ATOM 674 O O . LYS A 1 93 ? -22.803 5.325 15.762 1.00 97.06 93 LYS A O 1
ATOM 679 N N . THR A 1 94 ? -20.972 4.034 15.549 1.00 96.19 94 THR A N 1
ATOM 680 C CA . THR A 1 94 ? -20.947 3.476 16.903 1.00 96.19 94 THR A CA 1
ATOM 681 C C . THR A 1 94 ? -19.516 3.488 17.414 1.00 96.19 94 THR A C 1
ATOM 683 O O . THR A 1 94 ? -18.581 3.191 16.669 1.00 96.19 94 THR A O 1
ATOM 686 N N . PHE A 1 95 ? -19.343 3.840 18.681 1.00 95.12 95 PHE A N 1
ATOM 687 C CA . PHE A 1 95 ? -18.058 3.783 19.361 1.00 95.12 95 PHE A CA 1
ATOM 688 C C . PHE A 1 95 ? -18.226 2.948 20.624 1.00 95.12 95 PHE A C 1
ATOM 690 O O . PHE A 1 95 ? -19.108 3.230 21.433 1.00 95.12 95 PHE A O 1
ATOM 697 N N . GLU A 1 96 ? -17.395 1.925 20.764 1.00 92.56 96 GLU A N 1
ATOM 698 C CA . GLU A 1 96 ? -17.331 1.073 21.943 1.00 92.56 96 GLU A CA 1
ATOM 699 C C . GLU A 1 96 ? -15.877 1.028 22.410 1.00 92.56 96 GLU A C 1
ATOM 701 O O . GLU A 1 96 ? -14.969 0.795 21.611 1.00 92.56 96 GLU A O 1
ATOM 706 N N . LEU A 1 97 ? -15.663 1.279 23.700 1.00 91.62 97 LEU A N 1
ATOM 707 C CA . LEU A 1 97 ? -14.365 1.164 24.353 1.00 91.62 97 LEU A CA 1
ATOM 708 C C . LEU A 1 97 ? -14.440 -0.001 25.337 1.00 91.62 97 LEU A C 1
ATOM 710 O O . LEU A 1 97 ? -15.173 0.068 26.321 1.00 91.62 97 LEU A O 1
ATOM 714 N N . THR A 1 98 ? -13.691 -1.067 25.072 1.00 88.56 98 THR A N 1
ATOM 715 C CA . THR A 1 98 ? -13.761 -2.308 25.857 1.00 88.56 98 THR A CA 1
ATOM 716 C C . THR A 1 98 ? -12.874 -2.285 27.102 1.00 88.56 98 THR A C 1
ATOM 718 O O . THR A 1 98 ? -13.186 -2.941 28.092 1.00 88.56 98 THR A O 1
ATOM 721 N N . SER A 1 99 ? -11.764 -1.542 27.075 1.00 85.75 99 SER A N 1
ATOM 722 C C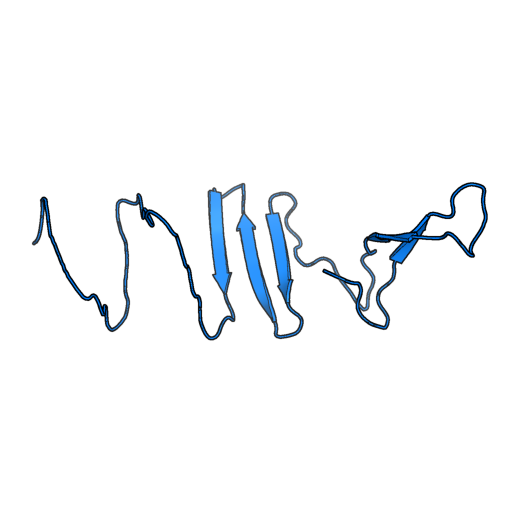A . SER A 1 99 ? -10.830 -1.405 28.200 1.00 85.75 99 SER A CA 1
ATOM 723 C C . SER A 1 99 ? -9.894 -0.210 28.009 1.00 85.75 99 SER A C 1
ATOM 725 O O . SER A 1 99 ? -9.482 0.065 26.883 1.00 85.75 99 SER A O 1
ATOM 727 N N . GLY A 1 100 ? -9.493 0.443 29.104 1.00 77.38 100 GLY A N 1
ATOM 728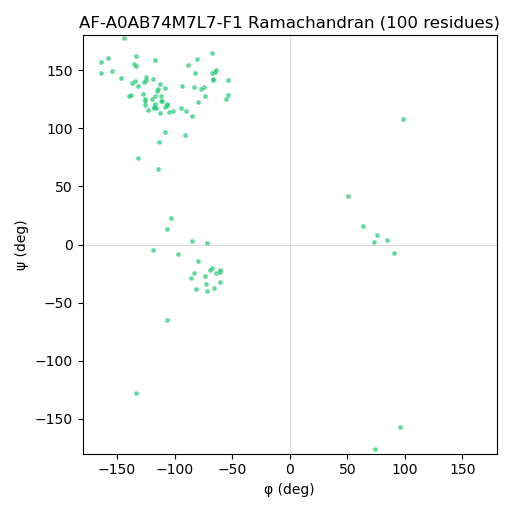 C CA . GLY A 1 100 ? -8.621 1.623 29.081 1.00 77.38 100 GLY A CA 1
ATOM 729 C C . GLY A 1 100 ? -9.398 2.944 29.125 1.00 77.38 100 GLY A C 1
ATOM 730 O O . GLY A 1 100 ? -10.534 2.977 29.589 1.00 77.38 100 GLY A O 1
ATOM 731 N N . GLY A 1 101 ? -8.767 4.023 28.651 1.00 60.06 101 GLY A N 1
ATOM 732 C CA . GLY A 1 101 ? -9.259 5.401 28.752 1.00 60.06 101 GLY A CA 1
ATOM 733 C C . GLY A 1 101 ? -8.611 6.141 29.923 1.00 60.06 101 GLY A C 1
ATOM 734 O O . GLY A 1 101 ? -8.904 5.858 31.081 1.00 60.06 101 GLY A O 1
ATOM 735 N N . THR A 1 102 ? -7.714 7.072 29.609 1.00 51.53 102 THR A N 1
ATOM 736 C CA . THR A 1 102 ? -7.214 8.101 30.535 1.00 51.53 102 THR A CA 1
ATOM 737 C C . THR A 1 102 ? -7.639 9.458 30.025 1.00 51.53 102 THR A C 1
ATOM 739 O O . THR A 1 102 ? -7.448 9.664 28.803 1.00 51.53 102 THR A O 1
#

pLDDT: mean 91.81, std 7.38, range [51.53, 98.44]

Mean predicted aligned error: 5.89 Å

Radius of gyration: 20.93 Å; Cα contacts (8 Å, |Δi|>4): 90; chains: 1; bounding box: 40×34×65 Å

=== Feature glossary ===
A reading guide for the features in this record.

Start from the sequence.

  · Sequence gives the chain of amino acids in standard one-letter code (A=alanine, C=cysteine, …, Y=tyrosine), read N→C. It is the only feature that is directly encoded by the gene; all structural features are derived from the folded form of this sequence.

Fold it, and you get atomic coordinates and the backbone conformation that goes with them.

  · The mmCIF table is the protein's shape written out atom by atom. For each backbone N, Cα, C, and carbonyl O, it records an (x, y, z) coordinate triple in Å plus the residue type, chain letter, and residue number.

  · Backbone dihedral angles. Every residue except chain termini has a φ (preceding-C → N → Cα → C) and a ψ (N → Cα → C → next-N). They are reported in degrees following the IUPAC sign convention. Secondary structure is essentially a statement about which (φ, ψ) basin each residue occupies.

  · DSSP 8-state secondary structure assigns each residue one of H (α-helix), G (3₁₀-helix), I (π-helix), E (extended β-strand), B (isolated β-bridge), T (hydrogen-bonded turn), S (bend), or '-' (coil). The assignment is computed from backbone hydrogen-bond geometry via the Kabsch–Sander algorithm.

  · P-SEA three-state annotation labels each residue as helix, strand, or coil based purely on the geometry of the Cα trace. It serves as a fallback when the full backbone (and thus DSSP) is unavailable.

Summarize the fold with a handful of shape descriptors and a per-residue structural alphabet.

  · Radius of gyration (Rg) is the root-mean-square distance of Cα atoms from their centroid — a single number for overall size and compactness. A globular domain of N residues has Rg ≈ 2.2·N^0.38 Å; an extended or disordered chain has a much larger Rg. The Cα contact count is the number of residue pairs whose Cα atoms are within 8 Å and are more than four positions apart in sequence — a standard proxy for tertiary packing density. The bounding box is the smallest axis-aligned box enclosing all Cα atoms.

  · Foldseek's 3Di representation compresses backbone geometry into a per-residue letter drawn from a learned twenty-state alphabet. It captures the tertiary interaction pattern around each residue — which residues are packed against it in space, regardless of where they are in sequence.

  · Accessible surface area quantifies burial. A residue with SASA near zero is packed into the hydrophobic core; one with SASA >100 Å² sits on the surface. Computed here via the Shrake–Rupley numerical algorithm with a 1.4 Å probe.

Ask how reliable the model is.

  · For AlphaFold models, the B-factor field carries pLDDT — the model's own estimate of local accuracy on a 0–100 scale. Regions with pLDDT<50 should be treated as essentially unmodeled; they often correspond to intrinsically disordered segments.

  · For experimental (PDB) structures, the B-factor (temperature factor) quantifies the positional spread of each atom in the crystal — a combination of thermal vibration and static disorder — in units of Å². High B-factors mark flexible loops or poorly resolved regions; low B-factors mark the rigid, well-ordered core.

  · PAE(i, j) answers: if I align the predicted and true structures on residue i, how far off (in Å) do I expect residue j to be? A block-diagonal PAE matrix with low values on the blocks and high values off-diagonal is the signature of a multi-domain protein with confidently predicted domains but uncertain inter-domain orientation.

Place it in context: what it resembles, what it is annotated as, and how it looks.

  · Structural nearest neighbors (via Foldseek easy-search vs the PDB). Reported per hit: target PDB id, E-value, and alignment TM-score. A TM-score above ~0.5 is the conventional threshold for 'same fold'.

  · Functional annotations link the protein to curated databases. InterPro entries identify conserved domains and families by matching the sequence against member-database signatures (Pfam, PROSITE, CDD, …). Gene Ontology (GO) terms describe molecular function, biological process, and cellular component in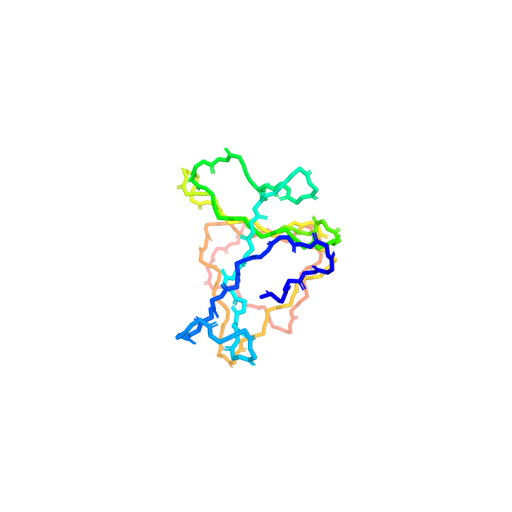 a controlled vocabulary. CATH places the structure in a hierarchical fold classification (Class/Architecture/Topology/Homologous-superfamily). The organism is the source species.

  · Plot images: a contact map (which residues are close in 3D, as an N×N binary image), a Ramachandran scatter (backbone torsion angles, revealing secondary-structure composition at a glance), and — for AlphaFold structures — a PAE heatmap (pairwise prediction confidence).

  · Struct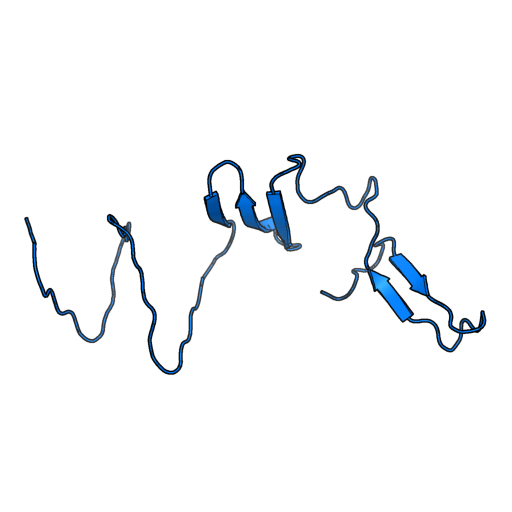ure images are PyMOL renders from six orthogonal camera directions. Cartoon representation draws helices as coils and strands as arrows; sticks shows the backbone as bonds; surface shows the solvent-excluded envelope. Rainbow coloring maps sequence position to hue (blue→red, N→C); chain coloring assigns a distinct color per polypeptide.